Protein AF-A0A932H8B6-F1 (afdb_monomer_lite)

Sequence (111 aa):
MDAASLRRYEEKLLKRKEQVLAAMAHLEKEKQELLGQKHLDWLDQAWDENEMRVLERLNDGYLRELGKIEMAEGRISSESYEGCLACHQPIEKARLNKILTGRRSYVILCP

Radius of gyration: 19.08 Å; chains: 1; bounding box: 47×24×52 Å

Foldseek 3Di:
DDPVVLVVLLVLLVVVLVVLVVVLVVLVVVLVVLVPDDDPDPVSVVVSVVVNVVSVVVNVLSVVVNVVSVVQVVCSVVVLQQQDPVGGHGDDPVNVVCCSPDSDDDPPPDD

Secondary structure (DSSP, 8-state):
--HHHHHHHHHHHHHHHHHHHHHHHHHHHHHHHHHT---SSHHHHHHHHHHHHHHHHHHHHHHHHHHHHHHHHHHHHTS-TTS-TTT-PPPPHHHHHHHHH-SS-------

Structure (mmCIF, N/CA/C/O backbone):
data_AF-A0A932H8B6-F1
#
_entry.id   AF-A0A932H8B6-F1
#
loop_
_atom_site.group_PDB
_atom_site.id
_atom_site.type_symbol
_atom_site.label_atom_id
_atom_site.label_alt_id
_atom_site.label_comp_id
_atom_site.label_asym_id
_atom_site.label_entity_id
_atom_site.label_seq_id
_atom_site.pdbx_PDB_ins_code
_atom_site.Cartn_x
_atom_site.Cartn_y
_atom_site.Cartn_z
_atom_site.occupancy
_atom_site.B_iso_or_equiv
_atom_site.auth_seq_id
_atom_site.auth_comp_id
_atom_site.auth_asym_id
_atom_site.auth_atom_id
_atom_site.pdbx_PDB_model_num
ATOM 1 N N . MET A 1 1 ? -17.434 -0.518 22.118 1.00 57.09 1 MET A N 1
ATOM 2 C CA . MET A 1 1 ? -16.005 -0.890 22.373 1.00 57.09 1 MET A CA 1
ATOM 3 C C . MET A 1 1 ? -15.404 0.075 23.407 1.00 57.09 1 MET A C 1
ATOM 5 O O . MET A 1 1 ? -15.953 1.156 23.547 1.00 57.09 1 MET A O 1
ATOM 9 N N . ASP A 1 2 ? -14.333 -0.252 24.145 1.00 69.06 2 ASP A N 1
ATOM 10 C CA . ASP A 1 2 ? -13.700 0.722 25.058 1.00 69.06 2 ASP A CA 1
ATOM 11 C C . ASP A 1 2 ? -12.810 1.727 24.295 1.00 69.06 2 ASP A C 1
ATOM 13 O O . ASP A 1 2 ? -12.150 1.377 23.313 1.00 69.06 2 ASP A O 1
ATOM 17 N N . ALA A 1 3 ? -12.768 2.981 24.756 1.00 71.38 3 ALA A N 1
ATOM 18 C CA . ALA A 1 3 ? -12.025 4.065 24.103 1.00 71.38 3 ALA A CA 1
ATOM 19 C C . ALA A 1 3 ? -10.497 3.845 24.073 1.00 71.38 3 ALA A C 1
ATOM 21 O O . ALA A 1 3 ? -9.787 4.464 23.280 1.00 71.38 3 ALA A O 1
ATOM 22 N N . ALA A 1 4 ? -9.957 2.986 24.942 1.00 75.62 4 ALA A N 1
ATOM 23 C CA . ALA A 1 4 ? -8.538 2.635 24.925 1.00 75.62 4 ALA A CA 1
ATOM 24 C C . ALA A 1 4 ? -8.216 1.639 23.798 1.00 75.62 4 ALA A C 1
ATOM 26 O O . ALA A 1 4 ? -7.204 1.796 23.116 1.00 75.62 4 ALA A O 1
ATOM 27 N N . SER A 1 5 ? -9.090 0.663 23.547 1.00 71.06 5 SER A N 1
ATOM 28 C CA . SER A 1 5 ? -8.955 -0.252 22.412 1.00 71.06 5 SER A CA 1
ATOM 29 C C . SER A 1 5 ? -9.075 0.458 21.064 1.00 71.06 5 SER A C 1
ATOM 31 O O . SER A 1 5 ? -8.284 0.155 20.177 1.00 71.06 5 SER A O 1
ATOM 33 N N . LEU A 1 6 ? -10.007 1.409 20.904 1.00 71.62 6 LEU A N 1
ATOM 34 C CA . LEU A 1 6 ? -10.160 2.179 19.655 1.00 71.62 6 LEU A CA 1
ATOM 35 C C . LEU A 1 6 ? -8.872 2.916 19.272 1.00 71.62 6 LEU A C 1
ATOM 37 O O . LEU A 1 6 ? -8.366 2.708 18.173 1.00 71.62 6 LEU A O 1
ATOM 41 N N . ARG A 1 7 ? -8.274 3.654 20.214 1.00 77.19 7 ARG A N 1
ATOM 42 C CA . ARG A 1 7 ? -6.998 4.358 19.996 1.00 77.19 7 ARG A CA 1
ATOM 43 C C . ARG A 1 7 ? -5.862 3.422 19.586 1.00 77.19 7 ARG A C 1
ATOM 45 O O . ARG A 1 7 ? -5.126 3.707 18.650 1.00 77.19 7 ARG A O 1
ATOM 52 N N . ARG A 1 8 ? -5.760 2.246 20.217 1.00 77.81 8 ARG A N 1
ATOM 53 C CA . ARG A 1 8 ? -4.768 1.226 19.821 1.00 77.81 8 ARG A CA 1
ATOM 54 C C . ARG A 1 8 ? -4.993 0.694 18.404 1.00 77.81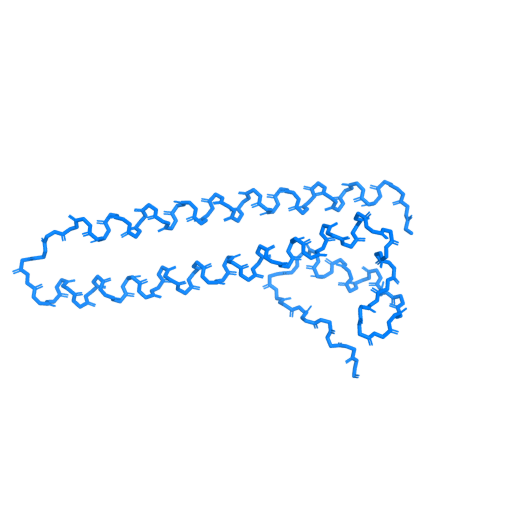 8 ARG A C 1
ATOM 56 O O . ARG A 1 8 ? -4.040 0.239 17.773 1.00 77.81 8 ARG A O 1
ATOM 63 N N . TYR A 1 9 ? -6.235 0.669 17.924 1.00 72.88 9 TYR A N 1
ATOM 64 C CA . TYR A 1 9 ? -6.536 0.259 16.554 1.00 72.88 9 TYR A CA 1
ATOM 65 C C . TYR A 1 9 ? -6.219 1.363 15.548 1.00 72.88 9 TYR A C 1
ATOM 67 O O . TYR A 1 9 ? -5.615 1.052 14.525 1.00 72.88 9 TYR A O 1
ATOM 75 N N . GLU A 1 10 ? -6.535 2.620 15.860 1.00 78.94 10 GLU A N 1
ATOM 76 C CA . GLU A 1 10 ? -6.141 3.779 15.048 1.00 78.94 10 GLU A CA 1
ATOM 77 C C . GLU A 1 10 ? -4.621 3.843 14.876 1.00 78.94 10 GLU A C 1
ATOM 79 O O . GLU A 1 10 ? -4.134 3.879 13.750 1.00 78.94 10 GLU A O 1
ATOM 84 N N . GLU A 1 11 ? -3.857 3.732 15.966 1.00 85.31 11 GLU A N 1
ATOM 85 C CA . GLU A 1 11 ? -2.389 3.724 15.915 1.00 85.31 11 GLU A CA 1
ATOM 86 C C . GLU A 1 11 ? -1.839 2.585 15.042 1.00 85.31 11 GLU A C 1
ATOM 88 O O . GLU A 1 11 ? -0.884 2.768 14.283 1.00 85.31 11 GLU A O 1
ATOM 93 N N . LYS A 1 12 ? -2.440 1.390 15.121 1.00 84.19 12 LYS A N 1
ATOM 94 C CA . LYS A 1 12 ? -2.040 0.247 14.288 1.00 84.19 12 LYS A CA 1
ATOM 95 C C . LYS A 1 12 ? -2.345 0.473 12.811 1.00 84.19 12 LYS A C 1
ATOM 97 O O . LYS A 1 12 ? -1.512 0.120 11.976 1.00 84.19 12 LYS A O 1
ATOM 102 N N . LEU A 1 13 ? -3.523 1.012 12.495 1.00 82.12 13 LEU A N 1
ATOM 103 C CA . LEU A 1 13 ? -3.928 1.311 11.123 1.00 82.12 13 LEU A CA 1
ATOM 104 C C . LEU A 1 13 ? -3.037 2.397 10.524 1.00 82.12 13 LEU A C 1
ATOM 106 O O . LEU A 1 13 ? -2.504 2.186 9.437 1.00 82.12 13 LEU A O 1
ATOM 110 N N . LEU A 1 14 ? -2.777 3.473 11.270 1.00 88.56 14 LEU A N 1
ATOM 111 C CA . LEU A 1 14 ? -1.886 4.554 10.857 1.00 88.56 14 LEU A CA 1
ATOM 112 C C . LEU A 1 14 ? -0.475 4.031 10.572 1.00 88.56 14 LEU A C 1
ATOM 114 O O . LEU A 1 14 ? 0.056 4.225 9.480 1.00 88.56 14 LEU A O 1
ATOM 118 N N . LYS A 1 15 ? 0.099 3.263 11.505 1.00 90.00 15 LYS A N 1
ATOM 119 C CA . LYS A 1 15 ? 1.421 2.657 11.314 1.00 90.00 15 LYS A CA 1
ATOM 120 C C . LYS A 1 15 ? 1.462 1.747 10.086 1.00 90.00 15 LYS A C 1
ATOM 122 O O . LYS A 1 15 ? 2.468 1.694 9.380 1.00 90.00 15 LYS A O 1
ATOM 127 N N . ARG A 1 16 ? 0.388 0.998 9.820 1.00 89.56 16 ARG A N 1
ATOM 128 C CA . ARG A 1 16 ? 0.319 0.143 8.632 1.00 89.56 16 ARG A CA 1
ATOM 129 C C . ARG A 1 16 ? 0.186 0.965 7.350 1.00 89.56 16 ARG A C 1
ATOM 131 O O . ARG A 1 16 ? 0.825 0.616 6.363 1.00 89.56 16 ARG A O 1
ATOM 138 N N . LYS A 1 17 ? -0.579 2.058 7.375 1.00 89.00 17 LYS A N 1
ATOM 139 C CA . LYS A 1 17 ? -0.720 3.008 6.264 1.00 89.00 17 LYS A CA 1
ATOM 140 C C . LYS A 1 17 ? 0.630 3.587 5.863 1.00 89.00 17 LYS A C 1
ATOM 142 O O . LYS A 1 17 ? 0.992 3.524 4.694 1.00 89.00 17 LYS A O 1
ATOM 147 N N . GLU A 1 18 ? 1.406 4.057 6.837 1.00 94.25 18 GLU A N 1
ATOM 148 C CA . GLU A 1 18 ? 2.761 4.575 6.618 1.00 94.25 18 GLU A CA 1
ATOM 149 C C . GLU A 1 18 ? 3.671 3.530 5.960 1.00 94.25 18 GLU A C 1
ATOM 151 O O . GLU A 1 18 ? 4.365 3.832 4.992 1.00 94.25 18 GLU A O 1
ATOM 156 N N . GLN A 1 19 ? 3.626 2.277 6.427 1.00 93.06 19 GLN A N 1
ATOM 157 C CA . GLN A 1 19 ? 4.393 1.179 5.827 1.00 93.06 19 GLN A CA 1
ATOM 158 C C . GLN A 1 19 ? 3.986 0.891 4.378 1.00 93.06 19 GLN A C 1
ATOM 160 O O . GLN A 1 19 ? 4.849 0.634 3.543 1.00 93.06 19 GLN A O 1
ATOM 165 N N . VAL A 1 20 ? 2.683 0.900 4.086 1.00 91.19 20 VAL A N 1
ATOM 166 C CA . VAL A 1 20 ? 2.154 0.671 2.733 1.00 91.19 20 VAL A CA 1
ATOM 167 C C . VAL A 1 20 ? 2.582 1.799 1.797 1.00 91.19 20 VAL A C 1
ATOM 169 O O . VAL A 1 20 ? 3.098 1.523 0.718 1.00 91.19 20 VAL A O 1
ATOM 172 N N . LEU A 1 21 ? 2.453 3.057 2.227 1.00 94.44 21 LEU A N 1
ATOM 173 C CA . LEU A 1 21 ? 2.868 4.219 1.439 1.00 94.44 21 LEU A CA 1
ATOM 174 C C . LEU A 1 21 ? 4.379 4.226 1.177 1.00 94.44 21 LEU A C 1
ATOM 176 O O . LEU A 1 21 ? 4.803 4.475 0.050 1.00 94.44 21 LEU A O 1
ATOM 180 N N . ALA A 1 22 ? 5.191 3.897 2.185 1.00 96.31 22 ALA A N 1
ATOM 181 C CA . ALA A 1 22 ? 6.637 3.777 2.021 1.00 96.31 22 ALA A CA 1
ATOM 182 C C . ALA A 1 22 ? 7.012 2.665 1.025 1.00 96.31 22 ALA A C 1
ATOM 184 O O . ALA A 1 22 ? 7.892 2.861 0.189 1.00 96.31 22 ALA A O 1
ATOM 185 N N . ALA A 1 23 ? 6.324 1.519 1.076 1.00 93.81 23 ALA A N 1
ATOM 186 C CA . ALA A 1 23 ? 6.540 0.431 0.126 1.00 93.81 23 ALA A CA 1
ATOM 187 C C . ALA A 1 23 ? 6.152 0.832 -1.307 1.00 93.81 23 ALA A C 1
ATOM 189 O O . ALA A 1 23 ? 6.905 0.566 -2.237 1.00 93.81 23 ALA A O 1
ATOM 190 N N . MET A 1 24 ? 5.023 1.522 -1.490 1.00 96.25 24 MET A N 1
ATOM 191 C CA . MET A 1 24 ? 4.608 2.025 -2.804 1.00 96.25 24 MET A CA 1
ATOM 192 C C . MET A 1 24 ? 5.603 3.040 -3.376 1.00 96.25 24 MET A C 1
ATOM 194 O O . MET A 1 24 ? 5.937 2.968 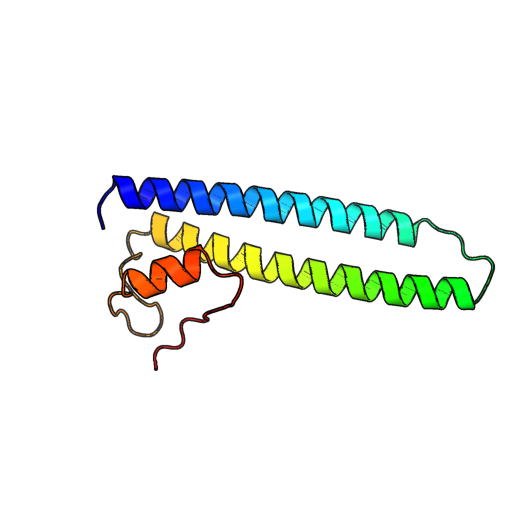-4.554 1.00 96.25 24 MET A O 1
ATOM 198 N N . ALA A 1 25 ? 6.128 3.947 -2.545 1.00 95.62 25 ALA A N 1
ATOM 199 C CA . ALA A 1 25 ? 7.155 4.897 -2.971 1.00 95.62 25 ALA A CA 1
ATOM 200 C C . ALA A 1 25 ? 8.451 4.194 -3.417 1.00 95.62 25 ALA A C 1
ATOM 202 O O . ALA A 1 25 ? 9.091 4.626 -4.373 1.00 95.62 25 ALA A O 1
ATOM 203 N N . HIS A 1 26 ? 8.824 3.097 -2.750 1.00 95.75 26 HIS A N 1
ATOM 204 C CA . HIS A 1 26 ? 9.964 2.274 -3.153 1.00 95.75 26 HIS A CA 1
ATOM 205 C C . HIS A 1 26 ? 9.738 1.598 -4.510 1.00 95.75 26 HIS A C 1
ATOM 207 O O . HIS A 1 26 ? 10.595 1.692 -5.383 1.00 95.75 26 HIS A O 1
ATOM 213 N N . LEU A 1 27 ? 8.572 0.972 -4.708 1.00 94.44 27 LEU A N 1
ATOM 214 C CA . LEU A 1 27 ? 8.220 0.322 -5.976 1.00 94.44 27 LEU A CA 1
ATOM 215 C C . LEU A 1 27 ? 8.191 1.312 -7.143 1.00 94.44 27 LEU A C 1
ATOM 217 O O . LEU A 1 27 ? 8.636 0.986 -8.239 1.00 94.44 27 LEU A O 1
ATOM 221 N N . GLU A 1 28 ? 7.693 2.530 -6.915 1.00 93.69 28 GLU A N 1
ATOM 222 C CA . GLU A 1 28 ? 7.704 3.574 -7.942 1.00 93.69 28 GLU A CA 1
ATOM 223 C C . GLU A 1 28 ? 9.139 3.948 -8.335 1.00 93.69 28 GLU A C 1
ATOM 225 O O . GLU A 1 28 ? 9.435 4.091 -9.517 1.00 93.69 28 GLU A O 1
ATOM 230 N N . LYS A 1 29 ? 10.062 4.037 -7.368 1.00 94.38 29 LYS A N 1
ATOM 231 C CA . LYS A 1 29 ? 11.479 4.289 -7.657 1.00 94.38 29 LYS A CA 1
ATOM 232 C C . LYS A 1 29 ? 12.094 3.174 -8.506 1.00 94.38 29 LYS A C 1
ATOM 234 O O . LYS A 1 29 ? 12.736 3.480 -9.505 1.00 94.38 29 LYS A O 1
ATOM 239 N N . GLU A 1 30 ? 11.860 1.910 -8.149 1.00 92.50 30 GLU A N 1
ATOM 240 C CA . GLU A 1 30 ? 12.324 0.749 -8.929 1.00 92.50 30 GLU A CA 1
ATOM 241 C C . GLU A 1 30 ? 11.762 0.774 -10.361 1.00 92.50 30 GLU A C 1
ATOM 243 O O . GLU A 1 30 ? 12.492 0.578 -11.332 1.00 92.50 30 GLU A O 1
ATOM 248 N N . LYS A 1 31 ? 10.476 1.111 -10.516 1.00 92.19 31 LYS A N 1
ATOM 249 C CA . LYS A 1 31 ? 9.836 1.259 -11.829 1.00 92.19 31 LYS A CA 1
ATOM 250 C C . LYS A 1 31 ? 10.496 2.350 -12.676 1.00 92.19 31 LYS A C 1
ATOM 252 O O . LYS A 1 31 ? 10.743 2.132 -13.861 1.00 92.19 31 LYS A O 1
ATOM 257 N N . GLN A 1 32 ? 10.796 3.509 -12.091 1.00 90.44 32 GLN A N 1
ATOM 258 C CA . GLN A 1 32 ? 11.488 4.589 -12.802 1.00 90.44 32 GLN A CA 1
ATOM 259 C C . GLN A 1 32 ? 12.919 4.200 -13.195 1.00 90.44 32 GLN A C 1
ATOM 261 O O . GLN A 1 32 ? 13.377 4.564 -14.277 1.00 90.44 32 GLN A O 1
ATOM 266 N N . GLU A 1 33 ? 13.614 3.433 -12.352 1.00 89.25 33 GLU A N 1
ATOM 267 C CA . GLU A 1 33 ? 14.950 2.912 -12.657 1.00 89.25 33 GLU A CA 1
ATOM 268 C C . GLU A 1 33 ? 14.926 1.953 -13.853 1.00 89.25 33 GLU A C 1
ATOM 270 O O . GLU A 1 33 ? 15.772 2.086 -14.733 1.00 89.25 33 GLU A O 1
ATOM 275 N N . LEU A 1 34 ? 13.938 1.05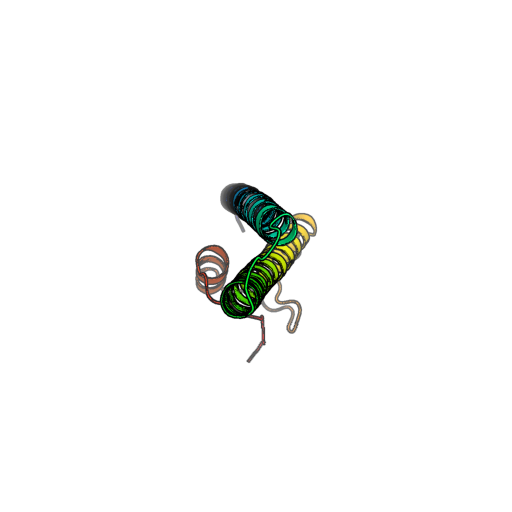6 -13.948 1.00 86.81 34 LEU A N 1
ATOM 276 C CA . LEU A 1 34 ? 13.767 0.170 -15.110 1.00 86.81 34 LEU A CA 1
ATOM 277 C C . LEU A 1 34 ? 13.454 0.946 -16.396 1.00 86.81 34 LEU A C 1
ATOM 279 O O . LEU A 1 34 ? 14.059 0.695 -17.433 1.00 86.81 34 LEU A O 1
ATOM 283 N N . LEU A 1 35 ? 12.560 1.939 -16.331 1.00 85.25 35 LEU A N 1
ATOM 284 C CA . LEU A 1 35 ? 12.209 2.773 -17.491 1.00 85.25 35 LEU A CA 1
ATOM 285 C C . LEU A 1 35 ? 13.372 3.647 -17.986 1.00 85.25 35 LEU A C 1
ATOM 287 O O . LEU A 1 35 ? 13.408 4.024 -19.157 1.00 85.25 35 LEU A O 1
ATOM 291 N N . GLY A 1 36 ? 14.305 4.001 -17.099 1.00 82.00 36 GLY A N 1
ATOM 292 C CA . GLY A 1 36 ? 15.485 4.799 -17.425 1.00 82.00 36 GLY A CA 1
ATOM 293 C C . GLY A 1 36 ? 16.618 4.015 -18.095 1.00 82.00 36 GLY A C 1
ATOM 294 O O . GLY A 1 36 ? 17.582 4.630 -18.560 1.00 82.00 36 GLY A O 1
ATOM 295 N N . GLN A 1 37 ? 16.535 2.682 -18.149 1.00 78.62 37 GLN A N 1
ATOM 296 C CA . GLN A 1 37 ? 17.570 1.845 -18.749 1.00 78.62 37 GLN A CA 1
ATOM 297 C C . GLN A 1 37 ? 17.455 1.826 -20.277 1.00 78.62 37 GLN A C 1
ATOM 299 O O . GLN A 1 37 ? 16.381 1.701 -20.858 1.00 78.62 37 GLN A O 1
ATOM 304 N N . LYS A 1 38 ? 18.599 1.970 -20.952 1.00 67.31 38 LYS A N 1
ATOM 305 C CA . LYS A 1 38 ? 18.708 1.850 -22.410 1.00 67.31 38 LYS A CA 1
ATOM 306 C C . LYS A 1 38 ? 19.113 0.416 -22.741 1.00 67.31 38 LYS A C 1
ATOM 308 O O . LYS A 1 38 ? 20.246 0.037 -22.453 1.00 67.31 38 LYS A O 1
ATOM 313 N N . HIS A 1 39 ? 18.217 -0.362 -23.341 1.00 68.38 39 HIS A N 1
ATOM 314 C CA . HIS A 1 39 ? 18.498 -1.766 -23.654 1.00 68.38 39 HIS A CA 1
ATOM 315 C C . HIS A 1 39 ? 19.387 -1.892 -24.896 1.00 68.38 39 HIS A C 1
ATOM 317 O O . HIS A 1 39 ? 19.206 -1.175 -25.885 1.00 68.38 39 HIS A O 1
ATOM 323 N N . LEU A 1 40 ? 20.359 -2.801 -24.829 1.00 66.56 40 LEU A N 1
ATOM 324 C CA . LEU A 1 40 ? 21.282 -3.107 -25.924 1.00 66.56 40 LEU A CA 1
ATOM 325 C C . LEU A 1 40 ? 20.861 -4.372 -26.690 1.00 66.56 40 LEU A C 1
ATOM 327 O O . LEU A 1 40 ? 21.291 -4.532 -27.832 1.00 66.56 40 LEU A O 1
ATOM 331 N N . ASP A 1 41 ? 20.007 -5.223 -26.100 1.00 75.88 41 ASP A N 1
ATOM 332 C CA . ASP A 1 41 ? 19.545 -6.477 -26.699 1.00 75.88 41 ASP A CA 1
ATOM 333 C C . ASP A 1 41 ? 18.083 -6.848 -26.328 1.00 75.88 41 ASP A C 1
ATOM 335 O O . ASP A 1 41 ? 17.565 -6.467 -25.279 1.00 75.88 41 ASP A O 1
ATOM 339 N N . TRP A 1 42 ? 17.406 -7.615 -27.192 1.00 72.50 42 TRP A N 1
ATOM 340 C CA . TRP A 1 42 ? 16.016 -8.109 -27.031 1.00 72.50 42 TRP A CA 1
ATOM 341 C C . TRP A 1 42 ? 15.759 -8.961 -25.775 1.00 72.50 42 TRP A C 1
ATOM 343 O O . TRP A 1 42 ? 14.645 -8.962 -25.250 1.00 72.50 42 TRP A O 1
ATOM 353 N N . LEU A 1 43 ? 16.767 -9.697 -25.297 1.00 76.25 43 LEU A N 1
ATOM 354 C CA . LEU A 1 43 ? 16.672 -10.512 -24.084 1.00 76.25 43 LEU A CA 1
ATOM 355 C C . LEU A 1 43 ? 16.567 -9.637 -22.831 1.00 76.25 43 LEU A C 1
ATOM 357 O O . LEU A 1 43 ? 15.753 -9.938 -21.958 1.00 76.25 43 LEU A O 1
ATOM 361 N N . ASP A 1 44 ? 17.323 -8.538 -22.789 1.00 81.56 44 ASP A N 1
ATOM 362 C CA . ASP A 1 44 ? 17.271 -7.561 -21.697 1.00 81.56 44 ASP A CA 1
ATOM 363 C C . ASP A 1 44 ? 15.885 -6.908 -21.645 1.00 81.56 44 ASP A C 1
ATOM 365 O O . ASP A 1 44 ? 15.255 -6.848 -20.593 1.00 81.56 44 ASP A O 1
ATOM 369 N N . GLN A 1 45 ? 15.332 -6.548 -22.809 1.00 83.00 45 GLN A N 1
ATOM 370 C CA . GLN A 1 45 ? 13.981 -5.991 -22.888 1.00 83.00 45 GLN A CA 1
ATOM 371 C C . GLN A 1 45 ? 12.910 -6.959 -22.347 1.00 83.00 45 GLN A C 1
ATOM 373 O O . GLN A 1 45 ? 12.016 -6.551 -21.606 1.00 83.00 45 GLN A O 1
ATOM 378 N N . ALA A 1 46 ? 12.978 -8.247 -22.699 1.00 85.25 46 ALA A N 1
ATOM 379 C CA . ALA A 1 46 ? 12.004 -9.232 -22.225 1.00 85.25 46 ALA A CA 1
ATOM 380 C C . ALA A 1 46 ? 12.085 -9.462 -20.703 1.00 85.25 46 ALA A C 1
ATOM 382 O O . ALA A 1 46 ? 11.063 -9.734 -20.062 1.00 85.25 46 ALA A O 1
ATOM 383 N N . TRP A 1 47 ? 13.286 -9.359 -20.126 1.00 87.00 47 TRP A N 1
ATOM 384 C CA . TRP A 1 47 ? 13.492 -9.421 -18.681 1.00 87.00 47 TRP A CA 1
ATOM 385 C C . TRP A 1 47 ? 12.842 -8.225 -17.981 1.00 87.00 47 TRP A C 1
ATOM 387 O O . TRP A 1 47 ? 12.024 -8.417 -17.076 1.00 87.00 47 TRP A O 1
ATOM 397 N N . ASP A 1 48 ? 13.123 -7.015 -18.458 1.00 86.38 48 ASP A N 1
ATOM 398 C CA . ASP A 1 48 ? 12.623 -5.773 -17.865 1.00 86.38 48 ASP A CA 1
ATOM 399 C C . ASP A 1 48 ? 11.096 -5.662 -17.970 1.00 86.38 48 ASP A C 1
ATOM 401 O O . ASP A 1 48 ? 10.423 -5.240 -17.028 1.00 86.38 48 ASP A O 1
ATOM 405 N N . GLU A 1 49 ? 10.503 -6.139 -19.069 1.00 88.75 49 GLU A N 1
ATOM 406 C CA . GLU A 1 49 ? 9.046 -6.246 -19.203 1.00 88.75 49 GLU A CA 1
ATOM 407 C C . GLU A 1 49 ? 8.427 -7.188 -18.158 1.00 88.75 49 GLU A C 1
ATOM 409 O O . GLU A 1 49 ? 7.337 -6.925 -17.636 1.00 88.75 49 GLU A O 1
ATOM 414 N N . ASN A 1 50 ? 9.088 -8.306 -17.850 1.00 91.50 50 ASN A N 1
ATOM 415 C CA . ASN A 1 50 ? 8.620 -9.220 -16.814 1.00 91.50 50 ASN A CA 1
ATOM 416 C C . ASN A 1 50 ? 8.763 -8.600 -15.418 1.00 91.50 50 ASN A C 1
ATOM 418 O O . ASN A 1 50 ? 7.841 -8.710 -14.607 1.00 91.50 50 ASN A O 1
ATOM 422 N N . GLU A 1 51 ? 9.875 -7.919 -15.155 1.00 92.44 51 GLU A N 1
ATOM 423 C CA . GLU A 1 51 ? 10.110 -7.214 -13.897 1.00 92.44 51 GLU A CA 1
ATOM 424 C C . GLU A 1 51 ? 9.063 -6.114 -13.671 1.00 92.44 51 GLU A C 1
ATOM 426 O O . GLU A 1 51 ? 8.404 -6.089 -12.629 1.00 92.44 51 GLU A O 1
ATOM 431 N N . MET A 1 52 ? 8.775 -5.311 -14.700 1.00 93.00 52 MET A N 1
ATOM 432 C CA . MET A 1 52 ? 7.718 -4.296 -14.682 1.00 93.00 52 MET A CA 1
ATOM 433 C C . MET A 1 52 ? 6.356 -4.886 -14.286 1.00 93.00 52 MET A C 1
ATOM 435 O O . MET A 1 52 ? 5.665 -4.354 -13.416 1.00 93.00 52 MET A O 1
ATOM 439 N N . ARG A 1 53 ? 5.979 -6.038 -14.860 1.00 94.12 53 ARG A N 1
ATOM 440 C CA . ARG A 1 53 ? 4.715 -6.723 -14.524 1.00 94.12 53 ARG A CA 1
ATOM 441 C C . ARG A 1 53 ? 4.670 -7.190 -13.070 1.00 94.12 53 ARG A C 1
ATOM 443 O O . ARG A 1 53 ? 3.590 -7.238 -12.476 1.00 94.12 53 ARG A O 1
ATOM 450 N N . VAL A 1 54 ? 5.805 -7.589 -12.497 1.00 95.25 54 VAL A N 1
ATOM 451 C CA . VAL A 1 54 ? 5.886 -7.981 -11.083 1.00 95.25 54 VAL A CA 1
ATOM 452 C C . VAL A 1 54 ? 5.684 -6.762 -10.186 1.00 95.25 54 VAL A C 1
ATOM 454 O O . VAL A 1 54 ? 4.859 -6.826 -9.270 1.00 95.25 54 VAL A O 1
ATOM 457 N N . LEU A 1 55 ? 6.362 -5.650 -10.482 1.00 94.25 55 LEU A N 1
ATOM 458 C CA . LEU A 1 55 ? 6.226 -4.400 -9.731 1.00 94.25 55 LEU A CA 1
ATOM 459 C C . LEU A 1 55 ? 4.790 -3.867 -9.765 1.00 94.25 55 LEU A C 1
ATOM 461 O O . LEU A 1 55 ? 4.239 -3.504 -8.725 1.00 94.25 55 LEU A O 1
ATOM 465 N N . GLU A 1 56 ? 4.132 -3.909 -10.924 1.00 93.31 56 GLU A N 1
ATOM 466 C CA . GLU A 1 56 ? 2.732 -3.491 -11.061 1.00 93.31 56 GLU A CA 1
ATOM 467 C C . GLU A 1 56 ? 1.786 -4.351 -10.218 1.00 93.31 56 GLU A C 1
ATOM 469 O O . GLU A 1 56 ? 0.955 -3.825 -9.476 1.00 93.31 56 GLU A O 1
ATOM 474 N N . ARG A 1 57 ? 1.958 -5.679 -10.233 1.00 95.19 57 ARG A N 1
ATOM 475 C CA . ARG A 1 57 ? 1.147 -6.587 -9.402 1.00 95.19 57 ARG A CA 1
ATOM 476 C C . ARG A 1 57 ? 1.347 -6.357 -7.905 1.00 95.19 57 ARG A C 1
ATOM 478 O O . ARG A 1 57 ? 0.394 -6.519 -7.135 1.00 95.19 57 ARG A O 1
ATOM 485 N N . LEU A 1 58 ? 2.566 -6.018 -7.484 1.00 94.06 58 LEU A N 1
ATOM 486 C CA . LEU A 1 58 ? 2.859 -5.656 -6.098 1.00 94.06 58 LEU A CA 1
ATOM 487 C C . LEU A 1 58 ? 2.169 -4.341 -5.726 1.00 94.06 58 LEU A C 1
ATOM 489 O O . LEU A 1 58 ? 1.476 -4.292 -4.706 1.00 94.06 58 LEU A O 1
ATOM 493 N N . ASN A 1 59 ? 2.279 -3.320 -6.577 1.00 93.94 59 ASN A N 1
ATOM 494 C CA . ASN A 1 59 ? 1.641 -2.023 -6.366 1.00 93.94 59 ASN A CA 1
ATOM 495 C C . ASN A 1 59 ? 0.108 -2.140 -6.282 1.00 93.94 59 ASN A C 1
ATOM 497 O O . ASN A 1 59 ? -0.506 -1.615 -5.356 1.00 93.94 59 ASN A O 1
ATOM 501 N N . ASP A 1 60 ? -0.511 -2.935 -7.157 1.00 93.50 60 ASP A N 1
ATOM 502 C CA . ASP A 1 60 ? -1.938 -3.270 -7.095 1.00 93.50 60 ASP A CA 1
ATOM 503 C C . ASP A 1 60 ? -2.334 -3.926 -5.761 1.00 93.50 60 ASP A C 1
ATOM 505 O O . ASP A 1 60 ? -3.430 -3.715 -5.229 1.00 93.50 60 ASP A O 1
ATOM 509 N N . GLY A 1 61 ? -1.453 -4.769 -5.216 1.00 91.81 61 GLY A N 1
ATOM 510 C CA . GLY A 1 61 ? -1.615 -5.371 -3.896 1.00 91.81 61 GLY A CA 1
ATOM 511 C C . GLY A 1 61 ? -1.674 -4.322 -2.792 1.00 91.81 61 GLY A C 1
ATOM 512 O O . GLY A 1 61 ? -2.590 -4.364 -1.966 1.00 91.81 61 GLY A O 1
ATOM 513 N N . TYR A 1 62 ? -0.741 -3.373 -2.822 1.00 91.44 62 TYR A N 1
ATOM 514 C CA . TYR A 1 62 ? -0.667 -2.276 -1.865 1.00 91.44 62 TYR A CA 1
ATOM 515 C C . TYR A 1 62 ? -1.830 -1.290 -1.996 1.00 91.44 62 TYR A C 1
ATOM 517 O O . TYR A 1 62 ? -2.408 -0.923 -0.977 1.00 91.44 62 TYR A O 1
ATOM 525 N N . LEU A 1 63 ? -2.271 -0.952 -3.211 1.00 91.50 63 LEU A N 1
ATOM 526 C CA . LEU A 1 63 ? -3.464 -0.124 -3.436 1.00 91.50 63 LEU A CA 1
ATOM 527 C C . LEU A 1 63 ? -4.722 -0.757 -2.827 1.00 91.50 63 LEU A C 1
ATOM 529 O O . LEU A 1 63 ? -5.494 -0.096 -2.129 1.00 91.50 63 LEU A O 1
ATOM 533 N N . ARG A 1 64 ? -4.912 -2.070 -3.024 1.00 89.00 64 ARG A N 1
ATOM 534 C CA . ARG A 1 64 ? -6.018 -2.809 -2.392 1.00 89.00 64 ARG A CA 1
ATOM 535 C C . ARG A 1 64 ? -5.909 -2.847 -0.873 1.00 89.00 64 ARG A C 1
ATOM 537 O O . ARG A 1 64 ? -6.930 -2.958 -0.198 1.00 89.00 64 ARG A O 1
ATOM 544 N N . GLU A 1 65 ? -4.698 -2.860 -0.328 1.00 86.00 65 GLU A N 1
ATOM 545 C CA . GLU A 1 65 ? -4.483 -2.798 1.115 1.00 86.00 65 GLU A CA 1
ATOM 546 C C . GLU A 1 65 ? -4.801 -1.403 1.663 1.00 86.00 65 GLU A C 1
ATOM 548 O O . GLU A 1 65 ? -5.552 -1.298 2.631 1.00 86.00 65 GLU A O 1
ATOM 553 N N . LEU A 1 66 ? -4.318 -0.349 1.003 1.00 87.38 66 LEU A N 1
ATOM 554 C CA . LEU A 1 66 ? -4.559 1.041 1.377 1.00 87.38 66 LEU A CA 1
ATOM 555 C C . LEU A 1 66 ? -6.057 1.359 1.423 1.00 87.38 66 LEU A C 1
ATOM 557 O O . LEU A 1 66 ? -6.538 1.831 2.449 1.00 87.38 66 LEU A O 1
ATOM 561 N N . GLY A 1 67 ? -6.819 0.979 0.393 1.00 82.44 67 GLY A N 1
ATOM 562 C CA . GLY A 1 67 ? -8.271 1.189 0.388 1.00 82.44 67 GLY A CA 1
ATOM 563 C C . GLY A 1 67 ? -8.996 0.478 1.541 1.00 82.44 67 GLY A C 1
ATOM 564 O O . GLY A 1 67 ? -9.980 0.986 2.075 1.00 82.44 67 GLY A O 1
ATOM 565 N N . LYS A 1 68 ? -8.495 -0.679 2.003 1.00 79.44 68 LYS A N 1
ATOM 566 C CA . LYS A 1 68 ? -9.052 -1.362 3.187 1.00 79.44 68 LYS A CA 1
ATOM 567 C C . LYS A 1 68 ? -8.730 -0.622 4.480 1.00 79.44 68 LYS A C 1
ATOM 569 O O . LYS A 1 68 ? -9.568 -0.607 5.379 1.00 79.44 68 LYS A O 1
ATOM 574 N N . ILE A 1 69 ? -7.530 -0.052 4.582 1.00 82.25 69 ILE A N 1
ATOM 575 C CA . ILE A 1 69 ? -7.120 0.758 5.732 1.00 82.25 69 ILE A CA 1
ATOM 576 C C . ILE A 1 69 ? -7.991 2.013 5.803 1.00 82.25 69 ILE A C 1
ATOM 578 O O . ILE A 1 69 ? -8.582 2.266 6.845 1.00 82.25 69 ILE A O 1
ATOM 582 N N . GLU A 1 70 ? -8.169 2.723 4.690 1.00 83.19 70 GLU A N 1
ATOM 583 C CA . GLU A 1 70 ? -9.013 3.923 4.617 1.00 83.19 70 GLU A CA 1
ATOM 584 C C . GLU A 1 70 ? -10.479 3.617 4.945 1.00 83.19 70 GLU A C 1
ATOM 586 O O . GLU A 1 70 ? -11.121 4.344 5.703 1.00 83.19 70 GLU A O 1
ATOM 591 N N . MET A 1 71 ? -11.006 2.487 4.460 1.00 79.12 71 MET A N 1
ATOM 592 C CA . MET A 1 71 ? -12.330 2.011 4.867 1.00 79.12 71 MET A CA 1
ATOM 593 C C . MET A 1 71 ? -12.421 1.740 6.375 1.00 79.12 71 MET A C 1
ATOM 595 O O . MET A 1 71 ? -13.461 2.002 6.980 1.00 79.12 71 MET A O 1
ATOM 599 N N . ALA A 1 72 ? -11.378 1.174 6.985 1.00 76.88 72 ALA A N 1
ATOM 600 C CA . ALA A 1 72 ? -11.352 0.919 8.421 1.00 76.88 72 ALA A CA 1
ATOM 601 C C . ALA A 1 72 ? -11.284 2.232 9.219 1.00 76.88 72 ALA A C 1
ATOM 603 O O . ALA A 1 72 ? -12.069 2.397 10.150 1.00 76.88 72 ALA A O 1
ATOM 604 N N . GLU A 1 73 ? -10.436 3.181 8.811 1.00 78.62 73 GLU A N 1
ATOM 605 C CA . GLU A 1 73 ? -10.344 4.531 9.390 1.00 78.62 73 GLU A CA 1
ATOM 606 C C . GLU A 1 73 ? -11.696 5.265 9.312 1.00 78.62 73 GLU A C 1
ATOM 608 O O . GLU A 1 73 ? -12.186 5.773 10.322 1.00 78.62 73 GLU A O 1
ATOM 613 N N . GLY A 1 74 ? -12.368 5.236 8.155 1.00 76.06 74 GLY A N 1
ATOM 614 C CA . GLY A 1 74 ? -13.688 5.856 7.978 1.00 76.06 74 GLY A CA 1
ATOM 615 C C . GLY A 1 74 ? -14.775 5.265 8.886 1.00 76.06 74 GLY A C 1
ATOM 616 O O . GLY A 1 74 ? -15.669 5.976 9.353 1.00 76.06 74 GLY A O 1
ATOM 617 N N . ARG A 1 75 ? -14.696 3.969 9.208 1.00 71.88 75 ARG A N 1
ATOM 618 C CA . ARG A 1 75 ? -15.614 3.340 10.173 1.00 71.88 75 ARG A CA 1
ATOM 619 C C . ARG A 1 75 ? -15.337 3.762 11.609 1.00 71.88 75 ARG A C 1
ATOM 621 O O . ARG A 1 75 ? -16.284 3.881 12.379 1.00 71.88 75 ARG A O 1
ATOM 628 N N . ILE A 1 76 ? -14.069 3.956 11.979 1.00 70.56 76 ILE A N 1
ATOM 629 C CA . ILE A 1 76 ? -13.715 4.447 13.318 1.00 70.56 76 ILE A CA 1
ATOM 630 C C . ILE A 1 76 ? -14.235 5.877 13.482 1.00 70.56 76 ILE A C 1
ATOM 632 O O . ILE A 1 76 ? -14.913 6.171 14.462 1.00 70.56 76 ILE A O 1
ATOM 636 N N . SER A 1 77 ? -14.016 6.725 12.473 1.00 72.56 77 SER A N 1
ATOM 637 C CA . SER A 1 77 ? -14.445 8.127 12.490 1.00 72.56 77 SER A CA 1
ATOM 638 C C . SER A 1 77 ? -15.965 8.322 12.500 1.00 72.56 77 SER A C 1
ATOM 640 O O . SER A 1 77 ? -16.424 9.382 12.911 1.00 72.56 77 SER A O 1
ATOM 642 N N . SER A 1 78 ? -16.746 7.354 12.014 1.00 68.00 78 SER A N 1
ATOM 643 C CA . SER A 1 78 ? -18.208 7.476 11.896 1.00 68.00 78 SER A CA 1
ATOM 644 C C . SER A 1 78 ? -18.977 6.871 13.072 1.00 68.00 78 SER A C 1
ATOM 646 O O . SER A 1 78 ? -20.195 6.757 12.987 1.00 68.00 78 SER A O 1
ATOM 648 N N . GLU A 1 79 ? -18.289 6.408 14.126 1.00 62.19 79 GLU A N 1
ATOM 649 C CA . GLU A 1 79 ? -18.861 5.666 15.270 1.00 62.19 79 GLU A CA 1
ATOM 650 C C . GLU A 1 79 ? -19.657 4.393 14.882 1.00 62.19 79 GLU A C 1
ATOM 652 O O . GLU A 1 79 ? -20.146 3.662 15.739 1.00 62.19 79 GLU A O 1
ATOM 657 N N . SER A 1 80 ? -19.710 4.044 13.590 1.00 55.97 80 SER A N 1
ATOM 658 C CA . SER A 1 80 ? -20.422 2.887 13.026 1.00 55.97 80 SER A CA 1
ATOM 659 C C . SER A 1 80 ? -19.610 1.586 13.078 1.00 55.97 80 SER A C 1
ATOM 661 O O . SER A 1 80 ? -19.979 0.571 12.482 1.00 55.97 80 SER A O 1
ATOM 663 N N . TYR A 1 81 ? -18.497 1.592 13.818 1.00 53.41 81 TYR A N 1
ATOM 664 C CA . TYR A 1 81 ? -17.537 0.488 13.924 1.00 53.41 81 TYR A CA 1
ATOM 665 C C . TYR A 1 81 ? -18.149 -0.816 14.465 1.00 53.41 81 TYR A C 1
ATOM 667 O O . TYR A 1 81 ? -17.562 -1.891 14.331 1.00 53.41 81 TYR A O 1
ATOM 675 N N . GLU A 1 82 ? -19.344 -0.732 15.050 1.00 51.31 82 GLU A N 1
ATOM 676 C CA . GLU A 1 82 ? -20.090 -1.863 15.591 1.00 51.31 82 GLU A CA 1
ATOM 677 C C . GLU A 1 82 ? -21.020 -2.532 14.564 1.00 51.31 82 GLU A C 1
ATOM 679 O O . GLU A 1 82 ? -21.760 -3.424 14.946 1.00 51.31 82 GLU A O 1
ATOM 684 N N . GLY A 1 83 ? -20.994 -2.174 13.272 1.00 52.31 83 GLY A N 1
ATOM 685 C CA . GLY A 1 83 ? -21.899 -2.752 12.268 1.00 52.31 83 GLY A CA 1
ATOM 686 C C . GLY A 1 83 ? -21.210 -3.235 10.990 1.00 52.31 83 GLY A C 1
ATOM 687 O O . GLY A 1 83 ? -20.438 -2.522 10.351 1.00 52.31 83 GLY A O 1
ATOM 688 N N . CYS A 1 84 ? -21.519 -4.456 10.554 1.00 53.94 84 CYS A N 1
ATOM 689 C CA . CYS A 1 84 ? -21.236 -4.900 9.188 1.00 53.94 84 CYS A CA 1
ATOM 690 C C . CYS A 1 84 ? -22.003 -4.032 8.166 1.00 53.94 84 CYS A C 1
ATOM 692 O O . CYS A 1 84 ? -23.217 -3.952 8.252 1.00 53.94 84 CYS A O 1
ATOM 694 N N . LEU A 1 85 ? -21.355 -3.457 7.143 1.00 48.16 85 LEU A N 1
ATOM 695 C CA . LEU A 1 85 ? -22.053 -2.662 6.105 1.00 48.16 85 LEU A CA 1
ATOM 696 C C . LEU A 1 85 ? -23.078 -3.460 5.275 1.00 48.16 85 LEU A C 1
ATOM 698 O O . LEU A 1 85 ? -23.960 -2.865 4.672 1.00 48.16 85 LEU A O 1
ATOM 702 N N . ALA A 1 86 ? -22.957 -4.789 5.220 1.00 46.12 86 ALA A N 1
ATOM 703 C CA . ALA A 1 86 ? -23.872 -5.640 4.458 1.00 46.12 86 ALA A CA 1
ATOM 704 C C . ALA A 1 86 ? -25.092 -6.103 5.271 1.00 46.12 86 ALA A C 1
ATOM 706 O O . ALA A 1 86 ? -26.132 -6.391 4.694 1.00 46.12 86 ALA A O 1
ATOM 707 N N . CYS A 1 87 ? -24.976 -6.211 6.597 1.00 46.88 87 CYS A N 1
ATOM 708 C CA . CYS A 1 87 ? -26.044 -6.783 7.426 1.00 46.88 87 CYS A CA 1
ATOM 709 C C . CYS A 1 87 ? -26.292 -6.055 8.750 1.00 46.88 87 CYS A C 1
ATOM 711 O O . CYS A 1 87 ? -27.098 -6.509 9.554 1.00 46.88 87 CYS A O 1
ATOM 713 N N . HIS A 1 88 ? -25.600 -4.940 8.990 1.00 50.19 88 HIS A N 1
ATOM 714 C CA . HIS A 1 88 ? -25.670 -4.093 10.185 1.00 50.19 88 HIS A CA 1
ATOM 715 C C . HIS A 1 88 ? -25.519 -4.839 11.526 1.00 50.19 88 HIS A C 1
ATOM 717 O O . HIS A 1 88 ? -25.794 -4.282 12.582 1.00 50.19 88 HIS A O 1
ATOM 723 N N . GLN A 1 89 ? -25.036 -6.086 11.497 1.00 49.31 89 GLN A N 1
ATOM 724 C CA . GLN A 1 89 ? -24.804 -6.911 12.681 1.00 49.31 89 GLN A CA 1
ATOM 725 C C . GLN A 1 89 ? -23.465 -6.568 13.355 1.00 49.31 89 GLN A C 1
ATOM 727 O O . GLN A 1 89 ? -22.498 -6.251 12.644 1.00 49.31 89 GLN A O 1
ATOM 732 N N . PRO A 1 90 ? -23.374 -6.709 14.692 1.00 54.44 90 PRO A N 1
ATOM 733 C CA . PRO A 1 90 ? -22.133 -6.552 15.435 1.00 54.44 90 PRO A CA 1
ATOM 734 C C . PRO A 1 90 ? -21.047 -7.517 14.970 1.00 54.44 90 PRO A C 1
ATOM 736 O O . PRO A 1 90 ? -21.222 -8.734 14.944 1.00 54.44 90 PRO A O 1
ATOM 739 N N . ILE A 1 91 ? -19.897 -6.960 14.583 1.00 57.97 91 ILE A N 1
ATOM 740 C CA . ILE A 1 91 ? -18.734 -7.744 14.162 1.00 57.97 91 ILE A CA 1
ATOM 741 C C . ILE A 1 91 ? -18.089 -8.344 15.415 1.00 57.97 91 ILE A C 1
ATOM 743 O O . ILE A 1 91 ? -17.618 -7.621 16.292 1.00 57.97 91 ILE A O 1
ATOM 747 N N . GLU A 1 92 ? -18.027 -9.675 15.495 1.00 53.53 92 GLU A N 1
ATOM 748 C CA . GLU A 1 92 ? -17.361 -10.358 16.606 1.00 53.53 92 GLU A CA 1
ATOM 749 C C . GLU A 1 92 ? -15.907 -9.886 16.779 1.00 53.53 92 GLU A C 1
ATOM 751 O O . GLU A 1 92 ? -15.121 -9.847 15.825 1.00 53.53 92 GLU A O 1
ATOM 756 N N . LYS A 1 93 ? -15.511 -9.601 18.029 1.00 56.78 93 LYS A N 1
ATOM 757 C CA . LYS A 1 93 ? -14.165 -9.111 18.388 1.00 56.78 93 LYS A CA 1
ATOM 758 C C . LYS A 1 93 ? -13.036 -10.001 17.849 1.00 56.78 93 LYS A C 1
ATOM 760 O O . LYS A 1 93 ? -11.995 -9.490 17.440 1.00 5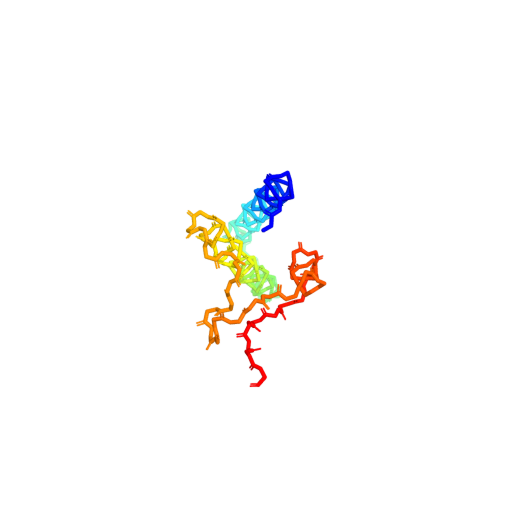6.78 93 LYS A O 1
ATOM 765 N N . ALA A 1 94 ? -13.240 -11.320 17.806 1.00 54.38 94 ALA A N 1
ATOM 766 C CA . ALA A 1 94 ? -12.271 -12.280 17.268 1.00 54.38 94 ALA A CA 1
ATOM 767 C C . ALA A 1 94 ? -12.052 -12.119 15.751 1.00 54.38 94 ALA A C 1
ATOM 769 O O . ALA A 1 94 ? -10.927 -12.252 15.260 1.00 54.38 94 ALA A O 1
ATOM 770 N N . ARG A 1 95 ? -13.115 -11.783 15.009 1.00 59.19 95 ARG A N 1
ATOM 771 C CA . ARG A 1 95 ? -13.074 -11.529 13.563 1.00 59.19 95 ARG A CA 1
ATOM 772 C C . ARG A 1 95 ? -12.412 -10.186 13.268 1.00 59.19 95 ARG A C 1
ATOM 774 O O . ARG A 1 95 ? -11.553 -10.122 12.394 1.00 59.19 95 ARG A O 1
ATOM 781 N N . LEU A 1 96 ? -12.727 -9.159 14.059 1.00 56.56 96 LEU A N 1
ATOM 782 C CA . LEU A 1 96 ? -12.054 -7.855 14.036 1.00 56.56 96 LEU A CA 1
ATOM 783 C C . LEU A 1 96 ? -10.540 -8.009 14.215 1.00 56.56 96 LEU A C 1
ATOM 785 O O . LEU A 1 96 ? -9.774 -7.558 13.369 1.00 56.56 96 LEU A O 1
ATOM 789 N N . ASN A 1 97 ? -10.102 -8.736 15.244 1.00 54.69 97 ASN A N 1
ATOM 790 C CA . ASN A 1 97 ? -8.676 -8.922 15.514 1.00 54.69 97 ASN A CA 1
ATOM 791 C C . ASN A 1 97 ? -7.952 -9.649 14.361 1.00 54.69 97 ASN A C 1
ATOM 793 O O . ASN A 1 97 ? -6.830 -9.286 14.017 1.00 54.69 97 ASN A O 1
ATOM 797 N N . LYS A 1 98 ? -8.602 -10.628 13.707 1.00 55.66 98 LYS A N 1
ATOM 798 C CA . LYS A 1 98 ? -8.070 -11.311 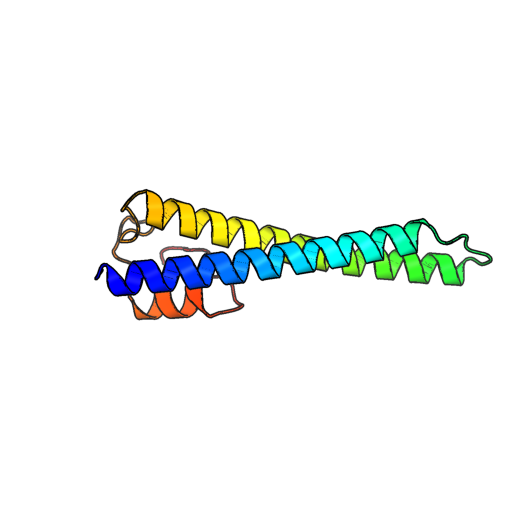12.510 1.00 55.66 98 LYS A CA 1
ATOM 799 C C . LYS A 1 98 ? -8.020 -10.413 11.272 1.00 55.66 98 LYS A C 1
ATOM 801 O O . LYS A 1 98 ? -7.062 -10.509 10.515 1.00 55.66 98 LYS A O 1
ATOM 806 N N . ILE A 1 99 ? -9.019 -9.556 11.059 1.00 56.50 99 ILE A N 1
ATOM 807 C CA . ILE A 1 99 ? -9.039 -8.592 9.945 1.00 56.50 99 ILE A CA 1
ATOM 808 C C . ILE A 1 99 ? -7.935 -7.541 10.129 1.00 56.50 99 ILE A C 1
ATOM 810 O O . ILE A 1 99 ? -7.272 -7.172 9.168 1.00 56.50 99 ILE A O 1
ATOM 814 N N . LEU A 1 100 ? -7.697 -7.117 11.372 1.00 51.34 100 LEU A N 1
ATOM 815 C CA . LEU A 1 100 ? -6.709 -6.096 11.732 1.00 51.34 100 LEU A CA 1
ATOM 816 C C . LEU A 1 100 ? -5.259 -6.613 11.787 1.00 51.34 100 LEU A C 1
ATOM 818 O O . LEU A 1 100 ? -4.331 -5.811 11.780 1.00 51.34 100 LEU A O 1
ATOM 822 N N . THR A 1 101 ? -5.042 -7.932 11.861 1.00 43.88 101 THR A N 1
ATOM 823 C CA . THR A 1 101 ? -3.696 -8.545 11.951 1.00 43.88 101 THR A CA 1
ATOM 824 C C . THR A 1 101 ? -3.350 -9.488 10.795 1.00 43.88 101 THR A C 1
ATOM 826 O O . THR A 1 101 ? -2.197 -9.896 10.650 1.00 43.88 101 THR A O 1
ATOM 829 N N . GLY A 1 102 ? -4.323 -9.857 9.962 1.00 42.09 102 GLY A N 1
ATOM 830 C CA . GLY A 1 102 ? 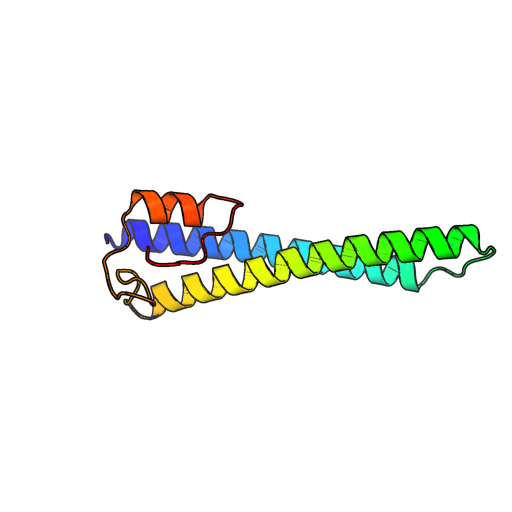-4.155 -10.836 8.895 1.00 42.09 102 GLY A CA 1
ATOM 831 C C . GLY A 1 102 ? -3.837 -10.209 7.539 1.00 42.09 102 GLY A C 1
ATOM 832 O O . GLY A 1 102 ? -4.564 -9.355 7.052 1.00 42.09 102 GLY A O 1
ATOM 833 N N . ARG A 1 103 ? -2.829 -10.753 6.841 1.00 39.31 103 ARG A N 1
ATOM 834 C CA . ARG A 1 103 ? -2.545 -10.475 5.412 1.00 39.31 103 ARG A CA 1
ATOM 835 C C . ARG A 1 103 ? -3.627 -10.991 4.447 1.00 39.31 103 ARG A C 1
ATOM 837 O O . ARG A 1 103 ? -3.488 -10.847 3.236 1.00 39.31 103 ARG A O 1
ATOM 844 N N . ARG A 1 104 ? -4.681 -11.649 4.945 1.00 35.34 104 ARG A N 1
ATOM 845 C CA . ARG A 1 104 ? -5.689 -12.334 4.127 1.00 35.34 104 ARG A CA 1
ATOM 846 C C . ARG A 1 104 ? -7.031 -11.623 4.253 1.00 35.34 104 ARG A C 1
ATOM 848 O O . ARG A 1 104 ? -7.626 -11.582 5.325 1.00 35.34 104 ARG A O 1
ATOM 855 N N . SER A 1 105 ? -7.453 -11.057 3.124 1.00 37.03 105 SER A N 1
ATOM 856 C CA . SER A 1 105 ? -8.732 -10.392 2.896 1.00 37.03 105 SER A CA 1
ATOM 857 C C . SER A 1 105 ? -9.892 -11.149 3.535 1.00 37.03 105 SER A C 1
ATOM 859 O O . SER A 1 105 ? -10.130 -12.304 3.194 1.00 37.03 105 SER A O 1
ATOM 861 N N . TYR A 1 106 ? -10.683 -10.460 4.346 1.00 41.16 106 TYR A N 1
ATOM 862 C CA . TYR A 1 106 ? -12.106 -10.749 4.406 1.00 41.16 106 TYR A CA 1
ATOM 863 C C . TYR A 1 106 ? -12.817 -9.508 3.892 1.00 41.16 106 TYR A C 1
ATOM 865 O O . TYR A 1 106 ? -13.008 -8.532 4.614 1.00 41.16 106 TYR A O 1
ATOM 873 N N . VAL A 1 107 ? -13.183 -9.555 2.608 1.00 40.47 107 VAL A N 1
ATOM 874 C CA . VAL A 1 107 ? -14.405 -8.885 2.167 1.00 40.47 107 VAL A CA 1
ATOM 875 C C . VAL A 1 107 ? -15.469 -9.344 3.149 1.00 40.47 107 VAL A C 1
ATOM 877 O O . VAL A 1 107 ? -15.594 -10.543 3.414 1.00 40.47 107 VAL A O 1
ATOM 880 N N . ILE A 1 108 ? -16.164 -8.397 3.764 1.00 46.38 108 ILE A N 1
ATOM 881 C CA . ILE A 1 108 ? -17.270 -8.713 4.653 1.00 46.38 108 ILE A CA 1
ATOM 882 C C . ILE A 1 108 ? -18.437 -9.148 3.765 1.00 46.38 108 ILE A C 1
ATOM 884 O O . ILE A 1 108 ? -19.390 -8.408 3.564 1.00 46.38 108 ILE A O 1
ATOM 888 N N . LEU A 1 109 ? -18.328 -10.343 3.187 1.00 35.28 109 LEU A N 1
ATOM 889 C CA . LEU A 1 109 ? -19.496 -11.136 2.872 1.00 35.28 109 LEU A CA 1
ATOM 890 C C . LEU A 1 109 ? -20.066 -11.541 4.236 1.00 35.28 109 LEU A C 1
ATOM 892 O O . LEU A 1 109 ? -19.416 -12.228 5.038 1.00 35.28 109 LEU A O 1
ATOM 896 N N . CYS A 1 110 ? -21.233 -10.977 4.549 1.00 31.11 110 CYS A N 1
ATOM 897 C CA . CYS A 1 110 ? -22.168 -11.637 5.455 1.00 31.11 110 CYS A CA 1
ATOM 898 C C . CYS A 1 110 ? -22.448 -13.040 4.846 1.00 31.11 110 CYS A C 1
ATOM 900 O O . CYS A 1 110 ? -22.310 -13.158 3.625 1.00 31.11 110 CYS A O 1
ATOM 902 N N . PRO A 1 111 ? -22.674 -14.097 5.655 1.00 43.81 111 PRO A N 1
ATOM 903 C CA . PRO A 1 111 ? -22.875 -15.460 5.150 1.00 43.81 111 PRO A CA 1
ATOM 904 C C . PRO A 1 111 ? -23.854 -15.542 3.978 1.00 43.81 111 PRO A C 1
ATOM 906 O O . PRO A 1 111 ? -24.805 -14.727 3.947 1.00 43.81 111 PRO A O 1
#

pLDDT: mean 73.93, std 18.48, range [31.11, 96.31]